Protein AF-A0A8X7UAS8-F1 (afdb_monomer_lite)

Foldseek 3Di:
DDDPDDDDDDDDDDDDDPDDLVVVVVCCVVPPCVVVDDSVNDDDDDPLQVVCVVVVHDPPPDSCVVVDDCVVCPVPVVVVVPPDPFDFDWDKAAADDVQQVDDLPPDPNRPGNPNGIDIDTGGDDDDPVVVVVVVD

Secondary structure (DSSP, 8-state):
---PPP-PPP-------SS-HHHHHHHHHHH-GGG---GGG-----HHHHHHHHTTPPTT--GGGGGS-GGG-HHHHHHHTTS--S---EEEEE--GGGGTS-TTSSS----TT--EEEEE------GGGTGGG--

Radius of gyration: 20.03 Å; chains: 1; bounding box: 57×44×44 Å

Organism: Brassica carinata (NCBI:txid52824)

pLDDT: mean 81.0, std 20.6, range [33.28, 98.31]

Sequence (136 aa):
MERGAGKTIAVVFYAQFMGRADELMAIMNQSLPELGLKREDCQEMSWLNTTLFWADYPAGTPTSILLIDRRALEISSRASQTTSRNQSPKKWNPYGGVMDRIPATATAFPHRKGNLFKIQYFTTWLDANTTEASLK

Structure (mmCIF, N/CA/C/O backbone):
data_AF-A0A8X7UAS8-F1
#
_entry.id   AF-A0A8X7UAS8-F1
#
loop_
_atom_site.group_PDB
_atom_site.id
_atom_site.type_symbol
_atom_site.label_atom_id
_atom_site.label_alt_id
_atom_site.label_comp_id
_atom_site.label_asym_id
_atom_site.label_entity_id
_atom_site.label_seq_id
_atom_site.pdbx_PDB_ins_code
_atom_site.Cartn_x
_atom_site.Cartn_y
_atom_site.Cartn_z
_atom_site.occupancy
_atom_site.B_iso_or_equiv
_atom_site.auth_seq_id
_atom_site.auth_comp_id
_atom_site.auth_asym_id
_atom_site.auth_atom_id
_atom_site.pdbx_PDB_model_num
ATOM 1 N N . MET A 1 1 ? 27.440 24.483 25.894 1.00 33.28 1 MET A N 1
ATOM 2 C CA . MET A 1 1 ? 26.261 23.638 25.602 1.00 33.28 1 MET A CA 1
ATOM 3 C C . MET A 1 1 ? 26.200 23.431 24.099 1.00 33.28 1 MET A C 1
ATOM 5 O O . MET A 1 1 ? 25.784 24.335 23.386 1.00 33.28 1 MET A O 1
ATOM 9 N N . GLU A 1 2 ? 26.691 22.294 23.611 1.00 35.84 2 GLU A N 1
ATOM 10 C CA . GLU A 1 2 ? 26.583 21.927 22.195 1.00 35.84 2 GLU A CA 1
ATOM 11 C C . GLU A 1 2 ? 25.172 21.402 21.908 1.00 35.84 2 GLU A C 1
ATOM 13 O O . GLU A 1 2 ? 24.657 20.543 22.624 1.00 35.84 2 GLU A O 1
ATOM 18 N N . ARG A 1 3 ? 24.515 21.951 20.880 1.00 41.12 3 ARG A N 1
ATOM 19 C CA . ARG A 1 3 ? 23.235 21.437 20.382 1.00 41.12 3 ARG A CA 1
ATOM 20 C C . ARG A 1 3 ? 23.529 20.164 19.595 1.00 41.12 3 ARG A C 1
ATOM 22 O O . ARG A 1 3 ? 24.197 20.231 18.568 1.00 41.12 3 ARG A O 1
ATOM 29 N N . GLY A 1 4 ? 23.034 19.022 20.068 1.00 45.59 4 GLY A N 1
ATOM 30 C CA . GLY A 1 4 ? 23.094 17.773 19.314 1.00 45.59 4 GLY A CA 1
ATOM 31 C C . GLY A 1 4 ? 22.436 17.947 17.945 1.00 45.59 4 GLY A C 1
ATOM 32 O O . GLY A 1 4 ? 21.322 18.466 17.855 1.00 45.59 4 GLY A O 1
ATOM 33 N N . ALA A 1 5 ? 23.133 17.541 16.884 1.00 56.00 5 ALA A N 1
ATOM 34 C CA . ALA A 1 5 ? 22.595 17.508 15.530 1.00 56.00 5 ALA A CA 1
ATOM 35 C C . ALA A 1 5 ? 21.249 16.757 15.525 1.00 56.00 5 ALA A C 1
ATOM 37 O O . ALA A 1 5 ? 21.175 15.591 15.922 1.00 56.00 5 ALA A O 1
ATOM 38 N N . GLY A 1 6 ? 20.169 17.440 15.137 1.00 55.81 6 GLY A N 1
ATOM 39 C CA . GLY A 1 6 ? 18.823 16.872 15.134 1.00 55.81 6 GLY A CA 1
ATOM 40 C C . GLY A 1 6 ? 18.736 15.682 14.179 1.00 55.81 6 GLY A C 1
ATOM 41 O O . GLY A 1 6 ? 19.063 15.800 13.001 1.00 55.81 6 GLY A O 1
ATOM 42 N N . LYS A 1 7 ? 18.302 14.523 14.679 1.00 71.62 7 LYS A N 1
ATOM 43 C CA . LYS A 1 7 ? 18.012 13.358 13.835 1.00 71.62 7 LYS A CA 1
ATOM 44 C C . LYS A 1 7 ? 16.666 13.581 13.140 1.00 71.62 7 LYS A C 1
ATOM 46 O O . LYS A 1 7 ? 15.639 13.632 13.812 1.00 71.62 7 LYS A O 1
ATOM 51 N N . THR A 1 8 ? 16.665 13.695 11.815 1.00 82.56 8 THR A N 1
ATOM 52 C CA . THR A 1 8 ? 15.440 13.810 11.007 1.00 82.56 8 THR A CA 1
ATOM 53 C C . THR A 1 8 ? 14.854 12.426 10.741 1.00 82.56 8 THR A C 1
ATOM 55 O O . THR A 1 8 ? 15.554 11.537 10.259 1.00 82.56 8 THR A O 1
ATOM 58 N N . ILE A 1 9 ? 13.569 12.236 11.043 1.00 82.19 9 ILE A N 1
ATOM 59 C CA . ILE A 1 9 ? 12.821 11.029 10.671 1.00 82.19 9 ILE A CA 1
ATOM 60 C C . ILE A 1 9 ? 12.130 11.308 9.338 1.00 82.19 9 ILE A C 1
ATOM 62 O O . ILE A 1 9 ? 11.356 12.256 9.236 1.00 82.19 9 ILE A O 1
ATOM 66 N N . ALA A 1 10 ? 12.394 10.474 8.333 1.00 86.62 10 ALA A N 1
ATOM 67 C CA . ALA A 1 10 ? 11.630 10.466 7.093 1.00 86.62 10 ALA A CA 1
ATOM 68 C C . ALA A 1 10 ? 10.473 9.465 7.205 1.00 86.62 10 ALA A C 1
ATOM 70 O O . ALA A 1 10 ? 10.651 8.351 7.704 1.00 86.62 10 ALA A O 1
ATOM 71 N N . VAL A 1 11 ? 9.294 9.861 6.733 1.00 89.44 11 VAL A N 1
ATOM 72 C CA . VAL A 1 11 ? 8.114 8.996 6.629 1.00 89.44 11 VAL A CA 1
ATOM 73 C C . VAL A 1 11 ? 7.715 8.942 5.163 1.00 89.44 11 VAL A C 1
ATOM 75 O O . VAL A 1 11 ? 7.609 9.981 4.519 1.00 89.44 11 VAL A O 1
ATOM 78 N N . VAL A 1 12 ? 7.518 7.733 4.640 1.00 90.69 12 VAL A N 1
ATOM 79 C CA . VAL A 1 12 ? 7.126 7.500 3.246 1.00 90.69 12 VAL A CA 1
ATOM 80 C C . VAL A 1 12 ? 5.804 6.744 3.234 1.00 90.69 12 VAL A C 1
ATOM 82 O O . VAL A 1 12 ? 5.674 5.714 3.898 1.00 90.69 12 VAL A O 1
ATOM 85 N N . PHE A 1 13 ? 4.835 7.256 2.478 1.00 93.56 13 PHE A N 1
ATOM 86 C CA . PHE A 1 13 ? 3.520 6.648 2.306 1.00 93.56 13 PHE A CA 1
ATOM 87 C C . PHE A 1 13 ? 3.467 5.941 0.954 1.00 93.56 13 PHE A C 1
ATOM 89 O O . PHE A 1 13 ? 3.411 6.585 -0.088 1.00 93.56 13 PHE A O 1
ATOM 96 N N . TYR A 1 14 ? 3.481 4.611 0.980 1.00 92.75 14 TYR A N 1
ATOM 97 C CA . TYR A 1 14 ? 3.205 3.796 -0.200 1.00 92.75 14 TYR A CA 1
ATOM 98 C C . TYR A 1 14 ? 1.731 3.400 -0.206 1.00 92.75 14 TYR A C 1
ATOM 100 O O . TYR A 1 14 ? 1.198 2.986 0.826 1.00 92.75 14 TYR A O 1
ATOM 108 N N . ALA A 1 15 ? 1.083 3.492 -1.364 1.00 94.38 15 ALA A N 1
ATOM 109 C CA . ALA A 1 15 ? -0.321 3.145 -1.527 1.00 94.38 15 ALA A CA 1
ATOM 110 C C . ALA A 1 15 ? -0.552 2.368 -2.828 1.00 94.38 15 ALA A C 1
ATOM 112 O O . ALA A 1 15 ? 0.124 2.584 -3.830 1.00 94.38 15 ALA A O 1
ATOM 113 N N . GLN A 1 16 ? -1.540 1.475 -2.803 1.00 95.94 16 GLN A N 1
ATOM 114 C CA . GLN A 1 16 ? -2.091 0.826 -3.987 1.00 95.94 16 GLN A CA 1
ATOM 115 C C . GLN A 1 16 ? -3.594 1.079 -3.999 1.00 95.94 16 GLN A C 1
ATOM 117 O O . GLN A 1 16 ? -4.288 0.757 -3.035 1.00 95.94 16 GLN A O 1
ATOM 122 N N . PHE A 1 17 ? -4.087 1.635 -5.099 1.00 97.12 17 PHE A N 1
ATOM 123 C CA . PHE A 1 17 ? -5.505 1.870 -5.316 1.00 97.12 17 PHE A CA 1
ATOM 124 C C . PHE A 1 17 ? -5.961 1.101 -6.553 1.00 97.12 17 PHE A C 1
ATOM 126 O O . PHE A 1 17 ? -5.362 1.215 -7.621 1.00 97.12 17 PHE A O 1
ATOM 133 N N . MET A 1 18 ? -7.006 0.290 -6.407 1.00 96.75 18 MET A N 1
ATOM 134 C CA . MET A 1 18 ? -7.565 -0.514 -7.494 1.00 96.75 18 MET A CA 1
ATOM 135 C C . MET A 1 18 ? -8.593 0.306 -8.281 1.00 96.75 18 MET A C 1
ATOM 137 O O . MET A 1 18 ? -9.782 0.008 -8.254 1.00 96.75 18 MET A O 1
ATOM 141 N N . GLY A 1 19 ? -8.125 1.354 -8.955 1.00 96.75 19 GLY A N 1
ATOM 142 C CA . GLY A 1 19 ? -8.960 2.274 -9.722 1.00 96.75 19 GLY A CA 1
ATOM 143 C C . GLY A 1 19 ? -8.125 3.315 -10.463 1.00 96.75 19 GLY A C 1
ATOM 144 O O . GLY A 1 19 ? -6.904 3.184 -10.574 1.00 96.75 19 GLY A O 1
ATOM 145 N N . ARG A 1 20 ? -8.786 4.346 -10.993 1.00 97.44 20 ARG A N 1
ATOM 146 C CA . ARG A 1 20 ? -8.123 5.461 -11.686 1.00 97.44 20 ARG A CA 1
ATOM 147 C C . ARG A 1 20 ? -7.552 6.455 -10.674 1.00 97.44 20 ARG A C 1
ATOM 149 O O . ARG A 1 20 ? -8.089 6.625 -9.581 1.00 97.44 20 ARG A O 1
ATOM 156 N N . ALA A 1 21 ? -6.482 7.148 -11.041 1.00 97.56 21 ALA A N 1
ATOM 157 C CA . ALA A 1 21 ? -5.848 8.128 -10.166 1.00 97.56 21 ALA A CA 1
ATOM 158 C C . ALA A 1 21 ? -6.770 9.314 -9.839 1.00 97.56 21 ALA A C 1
ATOM 160 O O . ALA A 1 21 ? -6.698 9.842 -8.737 1.00 97.56 21 ALA A O 1
ATOM 161 N N . ASP A 1 22 ? -7.670 9.706 -10.741 1.00 97.50 22 ASP A N 1
ATOM 162 C CA . ASP A 1 22 ? -8.586 10.828 -10.489 1.00 97.50 22 ASP A CA 1
ATOM 163 C C . ASP A 1 22 ? -9.618 10.480 -9.397 1.00 97.50 22 ASP A C 1
ATOM 165 O O . ASP A 1 22 ? -9.940 11.311 -8.547 1.00 97.50 22 ASP A O 1
ATOM 169 N N . GLU A 1 23 ? -10.067 9.220 -9.352 1.00 98.06 23 GLU A N 1
ATOM 170 C CA . GLU A 1 23 ? -10.922 8.695 -8.278 1.00 98.06 23 GLU A CA 1
ATOM 171 C C . GLU A 1 23 ? -10.166 8.638 -6.945 1.00 98.06 23 GLU A C 1
ATOM 173 O O . GLU A 1 23 ? -10.696 9.056 -5.914 1.00 98.06 23 GLU A O 1
ATOM 178 N N . LEU A 1 24 ? -8.908 8.176 -6.965 1.00 97.94 24 LEU A N 1
ATOM 179 C CA . LEU A 1 24 ? -8.039 8.195 -5.787 1.00 97.94 24 LEU A CA 1
ATOM 180 C C . LEU A 1 24 ? -7.887 9.618 -5.245 1.00 97.94 24 LEU A C 1
ATOM 182 O O . LEU A 1 24 ? -8.068 9.844 -4.053 1.00 97.94 24 LEU A O 1
ATOM 186 N N . MET A 1 25 ? -7.582 10.578 -6.117 1.00 97.31 25 MET A N 1
ATOM 187 C CA . MET A 1 25 ? -7.409 11.981 -5.747 1.00 97.31 25 MET A CA 1
ATOM 188 C C . MET A 1 25 ? -8.674 12.550 -5.099 1.00 97.31 25 MET A C 1
ATOM 190 O O . MET A 1 25 ? -8.583 13.224 -4.075 1.00 97.31 25 MET A O 1
ATOM 194 N N . ALA A 1 26 ? -9.857 12.238 -5.638 1.00 97.81 26 ALA A N 1
ATOM 195 C CA . ALA A 1 26 ? -11.126 12.650 -5.042 1.00 97.81 26 ALA A CA 1
ATOM 196 C C . ALA A 1 26 ? -11.312 12.083 -3.622 1.00 97.81 26 ALA A C 1
ATOM 198 O O . ALA A 1 26 ? -11.650 12.828 -2.700 1.00 97.81 26 ALA A O 1
ATOM 199 N N . ILE A 1 27 ? -11.030 10.791 -3.421 1.00 98.00 27 ILE A N 1
ATOM 200 C CA . ILE A 1 27 ? -11.126 10.135 -2.107 1.00 98.00 27 ILE A CA 1
ATOM 201 C C . ILE A 1 27 ? -10.125 10.736 -1.115 1.00 98.00 27 ILE A C 1
ATOM 203 O O . ILE A 1 27 ? -10.484 11.014 0.032 1.00 98.00 27 ILE A O 1
ATOM 207 N N . MET A 1 28 ? -8.879 10.950 -1.543 1.00 97.44 28 MET A N 1
ATOM 208 C CA . MET A 1 28 ? -7.806 11.459 -0.687 1.00 97.44 28 MET A CA 1
ATOM 209 C C . MET A 1 28 ? -8.048 12.908 -0.278 1.00 97.44 28 MET A C 1
ATOM 211 O O . MET A 1 28 ? -7.902 13.227 0.896 1.00 97.44 28 MET A O 1
ATOM 215 N N . ASN A 1 29 ? -8.527 13.754 -1.191 1.00 97.25 29 ASN A N 1
ATOM 216 C CA . ASN A 1 29 ? -8.911 15.129 -0.864 1.00 97.25 29 ASN A CA 1
ATOM 217 C C . ASN A 1 29 ? -10.063 15.200 0.147 1.00 97.25 29 ASN A C 1
ATOM 219 O O . ASN A 1 29 ? -10.148 16.160 0.908 1.00 97.25 29 ASN A O 1
ATOM 223 N N . GLN A 1 30 ? -10.944 14.197 0.169 1.00 98.19 30 GLN A N 1
ATOM 224 C CA . GLN A 1 30 ? -12.043 14.135 1.129 1.00 98.19 30 GLN A CA 1
ATOM 225 C C . GLN A 1 30 ? -11.625 13.535 2.479 1.00 98.19 30 GLN A C 1
ATOM 227 O O . GLN A 1 30 ? -12.082 13.999 3.520 1.00 98.19 30 GLN A O 1
ATOM 232 N N . SER A 1 31 ? -10.813 12.475 2.464 1.00 97.12 31 SER A N 1
ATOM 233 C CA . SER A 1 31 ? -10.601 11.612 3.638 1.00 97.12 31 SER A CA 1
ATOM 234 C C . SER A 1 31 ? -9.262 11.827 4.334 1.00 97.12 31 SER A C 1
ATOM 236 O O . SER A 1 31 ? -9.143 11.511 5.515 1.00 97.12 31 SER A O 1
ATOM 238 N N . LEU A 1 32 ? -8.248 12.300 3.604 1.00 97.06 32 LEU A N 1
ATOM 239 C CA . LEU A 1 32 ? -6.904 12.548 4.127 1.00 97.06 32 LEU A CA 1
ATOM 240 C C . LEU A 1 32 ? -6.193 13.673 3.341 1.00 97.06 32 LEU A C 1
ATOM 242 O O . LEU A 1 32 ? -5.148 13.434 2.720 1.00 97.06 32 LEU A O 1
ATOM 246 N N . PRO A 1 33 ? -6.753 14.897 3.321 1.00 97.19 33 PRO A N 1
ATOM 247 C CA . PRO A 1 33 ? -6.173 16.022 2.588 1.00 97.19 33 PRO A CA 1
ATOM 248 C C . PRO A 1 33 ? -4.797 16.444 3.123 1.00 97.19 33 PRO A C 1
ATOM 250 O O . PRO A 1 33 ? -3.988 16.993 2.377 1.00 97.19 33 PRO A O 1
ATOM 253 N N . GLU A 1 34 ? -4.489 16.160 4.391 1.00 97.31 34 GLU A N 1
ATOM 254 C CA . GLU A 1 34 ? -3.226 16.517 5.046 1.00 97.31 34 GLU A CA 1
ATOM 255 C C . GLU A 1 34 ? -2.021 15.798 4.439 1.00 97.31 34 GLU A C 1
ATOM 257 O O . GLU A 1 34 ? -0.893 16.275 4.574 1.00 97.31 34 GLU A O 1
ATOM 262 N N . LEU A 1 35 ? -2.243 14.668 3.754 1.00 96.19 35 LEU A N 1
ATOM 263 C CA . LEU A 1 35 ? -1.176 13.988 3.025 1.00 96.19 35 LEU A CA 1
ATOM 264 C C . LEU A 1 35 ? -0.667 14.839 1.851 1.00 96.19 35 LEU A C 1
ATOM 266 O O . LEU A 1 35 ? 0.482 14.685 1.447 1.00 96.19 35 LEU A O 1
ATOM 270 N N . GLY A 1 36 ? -1.504 15.731 1.309 1.00 96.56 36 GLY A N 1
ATOM 271 C CA . GLY A 1 36 ? -1.130 16.618 0.209 1.00 96.56 36 GLY A CA 1
ATOM 272 C C . GLY A 1 36 ? -0.774 15.879 -1.082 1.00 96.56 36 GLY A C 1
ATOM 273 O O . GLY A 1 36 ? 0.067 16.369 -1.835 1.00 96.56 36 GLY A O 1
ATOM 274 N N . LEU A 1 37 ? -1.381 14.706 -1.314 1.00 96.81 37 LEU A N 1
ATOM 275 C CA . LEU A 1 37 ? -1.161 13.888 -2.508 1.00 96.81 37 LEU A CA 1
ATOM 276 C C . LEU A 1 37 ? -1.453 14.703 -3.768 1.00 96.81 37 LEU A C 1
ATOM 278 O O . LEU A 1 37 ? -2.502 15.342 -3.862 1.00 96.81 37 LEU A O 1
ATOM 282 N N . LYS A 1 38 ? -0.551 14.644 -4.748 1.00 96.75 38 LYS A N 1
ATOM 283 C CA .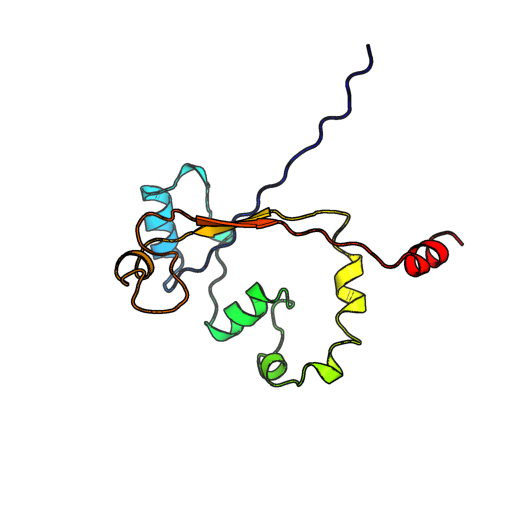 LYS A 1 38 ? -0.744 15.287 -6.045 1.00 96.75 38 LYS A CA 1
ATOM 284 C C . LYS A 1 38 ? -0.876 14.260 -7.159 1.00 96.75 38 LYS A C 1
ATOM 286 O O . LYS A 1 38 ? -0.514 13.089 -7.023 1.00 96.75 38 LYS A O 1
ATOM 291 N N . ARG A 1 39 ? -1.394 14.703 -8.306 1.00 96.56 39 ARG A N 1
ATOM 292 C CA . ARG A 1 39 ? -1.619 13.815 -9.452 1.00 96.56 39 ARG A CA 1
ATOM 293 C C . ARG A 1 39 ? -0.307 13.281 -10.023 1.00 96.56 39 ARG A C 1
ATOM 295 O O . ARG A 1 39 ? -0.290 12.156 -10.522 1.00 96.56 39 ARG A O 1
ATOM 302 N N . GLU A 1 40 ? 0.759 14.071 -9.930 1.00 96.62 40 GLU A N 1
ATOM 303 C CA . GLU A 1 40 ? 2.104 13.737 -10.403 1.00 96.62 40 GLU A CA 1
ATOM 304 C C . GLU A 1 40 ? 2.751 12.626 -9.563 1.00 96.62 40 GLU A C 1
ATOM 306 O O . GLU A 1 40 ? 3.594 11.889 -10.071 1.00 96.62 40 GLU A O 1
ATOM 311 N N . ASP A 1 41 ? 2.307 12.455 -8.314 1.00 95.69 41 ASP A N 1
ATOM 312 C CA . ASP A 1 41 ? 2.754 11.375 -7.428 1.00 9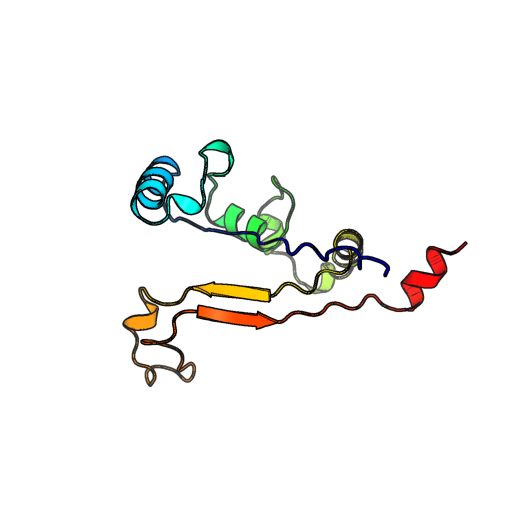5.69 41 ASP A CA 1
ATOM 313 C C . ASP A 1 41 ? 2.077 10.031 -7.770 1.00 95.69 41 ASP A C 1
ATOM 315 O O . ASP A 1 41 ? 2.510 8.967 -7.323 1.00 95.69 41 ASP A O 1
ATOM 319 N N . CYS A 1 42 ? 1.003 10.056 -8.568 1.00 95.81 42 CYS A N 1
ATOM 320 C CA . CYS A 1 42 ? 0.209 8.878 -8.906 1.00 95.81 42 CYS A CA 1
ATOM 321 C C . CYS A 1 42 ? 0.693 8.216 -10.202 1.00 95.81 42 CYS A C 1
ATOM 323 O O . CYS A 1 42 ? 0.484 8.732 -11.305 1.00 95.81 42 CYS A O 1
ATOM 325 N N . GLN A 1 43 ? 1.243 7.008 -10.080 1.00 94.62 43 GLN A N 1
ATOM 326 C CA . GLN A 1 43 ? 1.640 6.180 -11.218 1.00 94.62 43 GLN A CA 1
ATOM 327 C C . GLN A 1 43 ? 0.575 5.123 -11.526 1.00 94.62 43 GLN A C 1
ATOM 329 O O . GLN A 1 43 ? 0.419 4.143 -10.798 1.00 94.62 43 GLN A O 1
ATOM 334 N N . GLU A 1 44 ? -0.154 5.304 -12.627 1.00 96.06 44 GLU A N 1
ATOM 335 C CA . GLU A 1 44 ? -1.098 4.295 -13.109 1.00 96.06 44 GLU A CA 1
ATOM 336 C C . GLU A 1 44 ? -0.367 3.203 -13.892 1.00 96.06 44 GLU A C 1
ATOM 338 O O . GLU A 1 44 ? 0.399 3.482 -14.814 1.00 96.06 44 GLU A O 1
ATOM 343 N N . MET A 1 45 ? -0.623 1.945 -13.546 1.00 94.75 45 MET A N 1
ATOM 344 C CA . MET A 1 45 ? 0.005 0.795 -14.192 1.00 94.75 45 MET A CA 1
ATOM 345 C C . MET A 1 45 ? -0.891 -0.443 -14.108 1.00 94.75 45 MET A C 1
ATOM 347 O O . MET A 1 45 ? -1.876 -0.469 -13.371 1.00 94.75 45 MET A O 1
ATOM 351 N N . SER A 1 46 ? -0.550 -1.486 -14.869 1.00 94.19 46 SER A N 1
ATOM 352 C CA . SER A 1 46 ? -1.202 -2.790 -14.729 1.00 94.19 46 SER A CA 1
ATOM 353 C C . SER A 1 46 ? -0.875 -3.417 -13.369 1.00 94.19 46 SER A C 1
ATOM 355 O O . SER A 1 46 ? 0.188 -3.171 -12.798 1.00 94.19 46 SER A O 1
ATOM 357 N N . TRP A 1 47 ? -1.755 -4.289 -12.875 1.00 93.75 47 TRP A N 1
ATOM 358 C CA . TRP A 1 47 ? -1.561 -4.956 -11.582 1.00 93.75 47 TRP A CA 1
ATOM 359 C C . TRP A 1 47 ? -0.244 -5.752 -11.500 1.00 93.75 47 TRP A C 1
ATOM 361 O O . TRP A 1 47 ? 0.427 -5.728 -10.470 1.00 93.75 47 TRP A O 1
ATOM 371 N N . LEU A 1 48 ? 0.174 -6.391 -12.602 1.00 92.00 48 LEU A N 1
ATOM 372 C CA . LEU A 1 48 ? 1.455 -7.108 -12.675 1.00 92.00 48 LEU A CA 1
ATOM 373 C C . LEU A 1 48 ? 2.656 -6.168 -12.514 1.00 92.00 48 LEU A C 1
ATOM 375 O O . LEU A 1 48 ? 3.599 -6.493 -11.797 1.00 92.00 48 LEU A O 1
ATOM 379 N N . ASN A 1 49 ? 2.613 -4.985 -13.132 1.00 92.38 49 ASN A N 1
ATOM 380 C CA . ASN A 1 49 ? 3.671 -3.990 -12.962 1.00 92.38 49 ASN A CA 1
ATOM 381 C C . ASN A 1 49 ? 3.699 -3.448 -11.526 1.00 92.38 49 ASN A C 1
ATOM 383 O O . ASN A 1 49 ? 4.777 -3.186 -10.997 1.00 92.38 49 ASN A O 1
ATOM 387 N N . THR A 1 50 ? 2.548 -3.371 -10.846 1.00 91.69 50 THR A N 1
ATOM 388 C CA . THR A 1 50 ? 2.506 -3.017 -9.420 1.00 91.69 50 THR A CA 1
ATOM 389 C C . THR A 1 50 ? 3.233 -4.047 -8.552 1.00 91.69 50 THR A C 1
ATOM 391 O O . THR A 1 50 ? 3.882 -3.667 -7.582 1.00 91.69 50 THR A O 1
ATOM 394 N N . THR A 1 51 ? 3.194 -5.341 -8.895 1.00 90.50 51 THR A N 1
ATOM 395 C CA . THR A 1 51 ? 3.984 -6.365 -8.184 1.00 90.50 51 THR A CA 1
ATOM 396 C C . THR A 1 51 ? 5.486 -6.090 -8.276 1.00 90.50 51 THR A C 1
ATOM 398 O O . THR A 1 51 ? 6.191 -6.239 -7.282 1.00 90.50 51 THR A O 1
ATOM 401 N N . LEU A 1 52 ? 5.972 -5.649 -9.441 1.00 90.50 52 LEU A N 1
ATOM 402 C CA . LEU A 1 52 ? 7.377 -5.281 -9.632 1.00 90.50 52 LEU A CA 1
ATOM 403 C C . LEU A 1 52 ? 7.759 -4.040 -8.819 1.00 90.50 52 LEU A C 1
ATOM 405 O O . LEU A 1 52 ? 8.807 -4.039 -8.179 1.00 90.50 52 LEU A O 1
ATOM 409 N N . PHE A 1 53 ? 6.884 -3.030 -8.789 1.00 89.81 53 PHE A N 1
ATOM 410 C CA . PHE A 1 53 ? 7.064 -1.824 -7.978 1.00 89.81 53 PHE A CA 1
ATOM 411 C C . PHE A 1 53 ? 7.233 -2.151 -6.485 1.00 89.81 53 PHE A C 1
ATOM 413 O O . PHE A 1 53 ? 8.195 -1.711 -5.866 1.00 89.81 53 PHE A O 1
ATOM 420 N N . TRP A 1 54 ? 6.355 -2.983 -5.909 1.00 87.75 54 TRP A N 1
ATOM 421 C CA . TRP A 1 54 ? 6.446 -3.380 -4.492 1.00 87.75 54 TRP A CA 1
ATOM 422 C C . TRP A 1 54 ? 7.641 -4.283 -4.165 1.00 87.75 54 TRP A C 1
ATOM 424 O O . TRP A 1 54 ? 7.976 -4.448 -2.991 1.00 87.75 54 TRP A O 1
ATOM 434 N N . ALA A 1 55 ? 8.253 -4.889 -5.182 1.00 85.19 55 ALA A N 1
ATOM 435 C CA . ALA A 1 55 ? 9.471 -5.681 -5.066 1.00 85.19 55 ALA A CA 1
ATOM 436 C C . ALA A 1 55 ? 10.747 -4.857 -5.339 1.00 85.19 55 ALA A C 1
ATOM 438 O O . ALA A 1 55 ? 11.820 -5.442 -5.471 1.00 85.19 55 ALA A O 1
ATOM 439 N N . ASP A 1 56 ? 10.630 -3.525 -5.414 1.00 83.44 56 ASP A N 1
ATOM 440 C CA . ASP A 1 56 ? 11.728 -2.580 -5.645 1.00 83.44 56 ASP A CA 1
ATOM 441 C C . ASP A 1 56 ? 12.472 -2.796 -6.986 1.00 83.44 56 ASP A C 1
ATOM 443 O O . ASP A 1 56 ? 13.647 -2.445 -7.127 1.00 83.44 56 ASP A O 1
ATOM 447 N N . TYR A 1 57 ? 11.803 -3.354 -8.007 1.00 85.38 57 TYR A N 1
ATOM 448 C CA . TYR A 1 57 ? 12.369 -3.439 -9.358 1.00 85.38 57 TYR A CA 1
ATOM 449 C C . TYR A 1 57 ? 12.291 -2.090 -10.095 1.00 85.38 57 TYR A C 1
ATOM 451 O O . TYR A 1 57 ? 11.290 -1.378 -9.971 1.00 85.38 57 TYR A O 1
ATOM 459 N N . PRO A 1 58 ? 13.287 -1.749 -10.938 1.00 87.06 58 PRO A N 1
ATOM 460 C CA . PRO A 1 58 ? 13.236 -0.549 -11.766 1.00 87.06 58 PRO A CA 1
ATOM 461 C C . PRO A 1 58 ? 12.016 -0.521 -12.692 1.00 87.06 58 PRO A C 1
ATOM 463 O O . PRO A 1 58 ? 11.630 -1.544 -13.272 1.00 87.06 58 PRO A O 1
ATOM 466 N N . ALA A 1 59 ? 11.451 0.672 -12.888 1.00 86.00 59 ALA A N 1
ATOM 467 C CA . ALA A 1 59 ? 10.366 0.897 -13.837 1.00 86.00 59 ALA A CA 1
ATOM 468 C C . ALA A 1 59 ? 10.756 0.421 -15.250 1.00 86.00 59 ALA A C 1
ATOM 470 O O . ALA A 1 59 ? 11.854 0.693 -15.729 1.00 86.00 59 ALA A O 1
ATOM 471 N N . GLY A 1 60 ? 9.845 -0.295 -15.914 1.00 87.38 60 GLY A N 1
ATOM 472 C CA . GLY A 1 60 ? 10.081 -0.881 -17.239 1.00 87.38 60 GLY A CA 1
ATOM 473 C C . GLY A 1 60 ? 10.703 -2.283 -17.225 1.00 87.38 60 GLY A C 1
ATOM 474 O O . GLY A 1 60 ? 10.869 -2.874 -18.290 1.00 87.38 60 GLY A O 1
ATOM 475 N N . THR A 1 61 ? 11.001 -2.848 -16.049 1.00 89.62 61 THR A N 1
ATOM 476 C CA . THR A 1 61 ? 11.440 -4.248 -15.930 1.00 89.62 61 THR A CA 1
ATOM 477 C C . THR A 1 61 ? 10.372 -5.193 -16.515 1.00 89.62 61 THR A C 1
ATOM 479 O O . THR A 1 61 ? 9.199 -5.069 -16.154 1.00 89.62 61 THR A O 1
ATOM 482 N N . PRO A 1 62 ? 10.730 -6.153 -17.393 1.00 92.00 62 PRO A N 1
ATOM 483 C CA . PRO A 1 62 ? 9.772 -7.118 -17.927 1.00 92.00 62 PRO A CA 1
ATOM 484 C C . PRO A 1 62 ? 9.179 -8.011 -16.831 1.00 92.00 62 PRO A C 1
ATOM 486 O O . PRO A 1 62 ? 9.902 -8.558 -15.999 1.00 92.00 62 PRO A O 1
ATOM 489 N N . THR A 1 63 ? 7.866 -8.246 -16.875 1.00 91.50 63 THR A N 1
ATOM 490 C CA . THR A 1 63 ? 7.152 -9.095 -15.899 1.00 91.50 63 THR A CA 1
ATOM 491 C C . THR A 1 63 ? 7.613 -10.552 -15.897 1.00 91.50 63 THR A C 1
ATOM 493 O O . THR A 1 63 ? 7.408 -11.251 -14.907 1.00 91.50 63 THR A O 1
ATOM 496 N N . SER A 1 64 ? 8.301 -11.007 -16.949 1.00 90.50 64 SER A N 1
ATOM 497 C CA . SER A 1 64 ? 8.920 -12.334 -17.015 1.00 90.50 64 SER A CA 1
ATOM 498 C C . SER A 1 64 ? 9.957 -12.581 -15.916 1.00 90.50 64 SER A C 1
ATOM 500 O O . SER A 1 64 ? 10.228 -13.739 -15.611 1.00 90.50 64 SER A O 1
ATOM 502 N N . ILE A 1 65 ? 10.500 -11.534 -15.275 1.00 88.50 65 ILE A N 1
ATOM 503 C CA . ILE A 1 65 ? 11.377 -11.681 -14.101 1.00 88.50 65 ILE A CA 1
ATOM 504 C C . ILE A 1 65 ? 10.689 -12.453 -12.962 1.00 88.50 65 ILE A C 1
ATOM 506 O O . ILE A 1 65 ? 11.347 -13.181 -12.224 1.00 88.50 65 ILE A O 1
ATOM 510 N N . LEU A 1 66 ? 9.356 -12.366 -12.862 1.00 86.69 66 LEU A N 1
ATOM 511 C CA . LEU A 1 66 ? 8.563 -13.070 -11.850 1.00 86.69 66 LEU A CA 1
ATOM 512 C C . LEU A 1 66 ? 8.535 -14.593 -12.055 1.00 86.69 66 LEU A C 1
ATOM 514 O O . LEU A 1 66 ? 8.100 -15.314 -11.162 1.00 86.69 66 LEU A O 1
ATOM 518 N N . LEU A 1 67 ? 8.986 -15.084 -13.214 1.00 89.06 67 LEU A N 1
ATOM 519 C CA . LEU A 1 67 ? 9.067 -16.512 -13.530 1.00 89.06 67 LEU A CA 1
ATOM 520 C C . LEU A 1 67 ? 10.420 -17.136 -13.144 1.00 89.06 67 LEU A C 1
ATOM 522 O O . LEU A 1 67 ? 10.573 -18.351 -13.244 1.00 89.06 67 LEU A O 1
ATOM 526 N N . ILE A 1 68 ? 11.411 -16.335 -12.734 1.00 80.25 68 ILE A N 1
ATOM 527 C CA . ILE A 1 68 ? 12.768 -16.816 -12.443 1.00 80.25 68 ILE A CA 1
ATOM 528 C C . ILE A 1 68 ? 12.829 -17.483 -11.059 1.00 80.25 68 ILE A C 1
ATOM 530 O O . ILE A 1 68 ? 12.372 -16.925 -10.062 1.00 80.25 68 ILE A O 1
ATOM 534 N N . ASP A 1 69 ? 13.457 -18.662 -10.984 1.00 67.88 69 ASP A N 1
ATOM 535 C CA . ASP A 1 69 ? 13.749 -19.351 -9.721 1.00 67.88 69 ASP A CA 1
ATOM 536 C C . ASP A 1 69 ? 14.817 -18.594 -8.906 1.00 67.88 69 ASP A C 1
ATOM 538 O O . ASP A 1 69 ? 15.873 -18.204 -9.414 1.00 67.88 69 ASP A O 1
ATOM 542 N N . ARG A 1 70 ? 14.559 -18.419 -7.603 1.00 59.16 70 ARG A N 1
ATOM 543 C CA . ARG A 1 70 ? 15.371 -17.629 -6.663 1.00 59.16 70 ARG A CA 1
ATOM 544 C C . ARG A 1 70 ? 16.828 -18.072 -6.559 1.00 59.16 70 ARG A C 1
ATOM 546 O O . ARG A 1 70 ? 17.652 -17.256 -6.159 1.00 59.16 70 ARG A O 1
ATOM 553 N N . ARG A 1 71 ? 17.173 -19.305 -6.946 1.00 57.72 71 ARG A N 1
ATOM 554 C CA . ARG A 1 71 ? 18.576 -19.761 -6.990 1.00 57.72 71 ARG A CA 1
ATOM 555 C C . ARG A 1 71 ? 19.444 -18.943 -7.955 1.00 57.72 71 ARG A C 1
ATOM 557 O O . ARG A 1 71 ? 20.645 -18.849 -7.744 1.00 57.72 71 ARG A O 1
ATOM 564 N N . ALA A 1 72 ? 18.854 -18.314 -8.973 1.00 49.50 72 ALA A N 1
ATOM 565 C CA . ALA A 1 72 ? 19.577 -17.474 -9.929 1.00 49.50 72 ALA A CA 1
ATOM 566 C C . ALA A 1 72 ? 19.712 -15.995 -9.494 1.00 49.50 72 ALA A C 1
ATOM 568 O O . ALA A 1 72 ? 20.437 -15.235 -10.133 1.00 49.50 72 ALA A O 1
ATOM 569 N N . LEU A 1 73 ? 19.027 -15.567 -8.423 1.00 51.03 73 LEU A N 1
ATOM 570 C CA . LEU A 1 73 ? 18.902 -14.152 -8.032 1.00 51.03 73 LEU A CA 1
ATOM 571 C C . LEU A 1 73 ? 19.892 -13.695 -6.946 1.00 51.03 73 LEU A C 1
ATOM 573 O O . LEU A 1 73 ? 19.998 -12.491 -6.702 1.00 51.03 73 LEU A O 1
ATOM 577 N N . GLU A 1 74 ? 20.657 -14.605 -6.329 1.00 47.62 74 GLU A N 1
ATOM 578 C CA . GLU A 1 74 ? 21.676 -14.241 -5.324 1.00 47.62 74 GLU A CA 1
ATOM 579 C C . GLU A 1 74 ? 22.763 -13.303 -5.884 1.00 47.62 74 GLU A C 1
ATOM 581 O O . GLU A 1 74 ? 23.349 -12.512 -5.148 1.00 47.62 74 GLU A O 1
ATOM 586 N N . ILE A 1 75 ? 22.986 -13.318 -7.202 1.00 45.03 75 ILE A N 1
ATOM 587 C CA . ILE A 1 75 ? 23.961 -12.448 -7.877 1.00 45.03 75 ILE A CA 1
ATOM 588 C C . ILE A 1 75 ? 23.449 -10.996 -7.979 1.00 45.03 75 ILE A C 1
ATOM 590 O O . ILE A 1 75 ? 24.245 -10.060 -7.955 1.00 45.03 75 ILE A O 1
ATOM 594 N N . SER A 1 76 ? 22.127 -10.779 -8.026 1.00 42.53 76 SER A N 1
ATOM 595 C CA . SER A 1 76 ? 21.522 -9.444 -8.172 1.00 42.53 76 SER A CA 1
ATOM 596 C C . SER A 1 76 ? 21.284 -8.737 -6.836 1.00 42.53 76 SER A C 1
ATOM 598 O O . SER A 1 76 ? 21.341 -7.508 -6.778 1.00 42.53 76 SER A O 1
ATOM 600 N N . SER A 1 77 ? 21.017 -9.478 -5.756 1.00 47.09 77 SER A N 1
ATOM 601 C CA . SER A 1 77 ? 20.691 -8.900 -4.441 1.00 47.09 77 SER A CA 1
ATOM 602 C C . SER A 1 77 ? 21.874 -8.170 -3.791 1.00 47.09 77 SER A C 1
ATOM 604 O O . SER A 1 77 ? 21.673 -7.254 -2.993 1.00 47.09 77 SER A O 1
ATOM 606 N N . ARG A 1 78 ? 23.106 -8.520 -4.183 1.00 45.31 78 ARG A N 1
ATOM 607 C CA . ARG A 1 78 ? 24.343 -7.849 -3.755 1.00 45.31 78 ARG A CA 1
ATOM 608 C C . ARG A 1 78 ? 24.468 -6.414 -4.275 1.00 45.31 78 ARG A C 1
ATOM 610 O O . ARG A 1 78 ? 25.053 -5.585 -3.587 1.00 45.31 78 ARG A O 1
ATOM 617 N N . ALA A 1 79 ? 23.910 -6.112 -5.450 1.00 40.56 79 ALA A N 1
ATOM 618 C CA . ALA A 1 79 ? 23.993 -4.782 -6.057 1.00 40.56 79 ALA A CA 1
ATOM 619 C C . ALA A 1 79 ? 22.951 -3.801 -5.485 1.00 40.56 79 ALA A C 1
ATOM 621 O O . ALA A 1 79 ? 23.227 -2.611 -5.359 1.00 40.56 79 ALA A O 1
ATOM 622 N N . SER A 1 80 ? 21.774 -4.293 -5.081 1.00 45.44 80 SER A N 1
ATOM 623 C CA . SER A 1 80 ? 20.707 -3.451 -4.513 1.00 45.44 80 SER A CA 1
ATOM 624 C C . SER A 1 80 ? 20.940 -3.067 -3.046 1.00 45.44 80 SER A C 1
ATOM 626 O O . SER A 1 80 ? 20.378 -2.083 -2.572 1.00 45.44 80 SER A O 1
ATOM 628 N N . GLN A 1 81 ? 21.784 -3.804 -2.313 1.00 47.75 81 GLN A N 1
ATOM 629 C CA . GLN A 1 81 ? 22.116 -3.478 -0.917 1.00 47.75 81 GLN A CA 1
ATOM 630 C C . GLN A 1 81 ? 23.028 -2.252 -0.770 1.00 47.75 81 GLN A C 1
ATOM 632 O O . GLN A 1 81 ? 23.129 -1.694 0.320 1.00 47.75 81 GLN A O 1
ATOM 637 N N . THR A 1 82 ? 23.680 -1.793 -1.842 1.00 40.56 82 THR A N 1
ATOM 638 C CA . THR A 1 82 ? 24.669 -0.708 -1.752 1.00 40.56 82 THR A CA 1
ATOM 639 C C . THR A 1 82 ? 24.029 0.682 -1.613 1.00 40.56 82 THR A C 1
ATOM 641 O O . THR A 1 82 ? 24.717 1.634 -1.245 1.00 40.56 82 THR A O 1
ATOM 644 N N . THR A 1 83 ? 22.720 0.837 -1.858 1.00 44.66 83 THR A N 1
ATOM 645 C CA . THR A 1 83 ? 22.087 2.170 -1.960 1.00 44.66 83 THR A CA 1
ATOM 646 C C . THR A 1 83 ? 21.221 2.582 -0.760 1.00 44.66 83 THR A C 1
ATOM 648 O O . THR A 1 83 ? 20.926 3.768 -0.619 1.00 44.66 83 THR A O 1
ATOM 651 N N . SER A 1 84 ? 20.863 1.687 0.172 1.00 44.91 84 SER A N 1
ATOM 652 C CA . SER A 1 84 ? 20.152 2.091 1.399 1.00 44.91 84 SER A CA 1
ATOM 653 C C . SER A 1 84 ? 21.130 2.324 2.553 1.00 44.91 84 SER A C 1
ATOM 655 O O . SER A 1 84 ? 21.401 1.433 3.358 1.00 44.91 84 SER A O 1
ATOM 657 N N . ARG A 1 85 ? 21.662 3.545 2.664 1.00 43.97 85 ARG A N 1
ATOM 658 C CA . ARG A 1 85 ? 22.369 3.994 3.874 1.00 43.97 85 ARG A CA 1
ATOM 659 C C . ARG A 1 85 ? 21.472 3.790 5.103 1.00 43.97 85 ARG A C 1
ATOM 661 O O . ARG A 1 85 ? 20.486 4.504 5.249 1.00 43.97 85 ARG A O 1
ATOM 668 N N . ASN A 1 86 ? 21.844 2.848 5.973 1.00 49.22 86 ASN A N 1
ATOM 669 C CA . ASN A 1 86 ? 21.498 2.742 7.399 1.00 49.22 86 ASN A CA 1
ATOM 670 C C . ASN A 1 86 ? 20.094 3.219 7.808 1.00 49.22 86 ASN A C 1
ATOM 672 O O . ASN A 1 86 ? 19.955 4.024 8.732 1.00 49.22 86 ASN A O 1
ATOM 676 N N . GLN A 1 87 ? 19.045 2.726 7.156 1.00 53.72 87 GLN A N 1
ATOM 677 C CA . GLN A 1 87 ? 17.683 2.937 7.631 1.00 53.72 87 GLN A CA 1
ATOM 678 C C . GLN A 1 87 ? 17.060 1.589 7.958 1.00 53.72 87 GLN A C 1
ATOM 680 O O . GLN A 1 87 ? 16.985 0.704 7.117 1.00 53.72 87 GLN A O 1
ATOM 685 N N . SER A 1 88 ? 16.638 1.462 9.212 1.00 59.50 88 SER A N 1
ATOM 686 C CA . SER A 1 88 ? 15.869 0.350 9.764 1.00 59.50 88 SER A CA 1
ATOM 687 C C . SER A 1 88 ? 14.384 0.719 9.669 1.00 59.50 88 SER A C 1
ATOM 689 O O . SER A 1 88 ? 13.859 1.342 10.601 1.00 59.50 88 SER A O 1
ATOM 691 N N . PRO A 1 89 ? 13.697 0.465 8.534 1.00 72.06 89 PRO A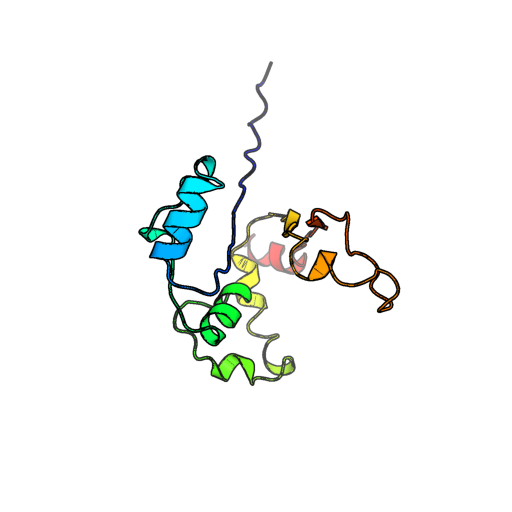 N 1
ATOM 692 C CA . PRO A 1 89 ? 12.352 0.977 8.334 1.00 72.06 89 PRO A CA 1
ATOM 693 C C . PRO A 1 89 ? 11.377 0.290 9.289 1.00 72.06 89 PRO A C 1
ATOM 695 O O . PRO A 1 89 ? 11.349 -0.935 9.426 1.00 72.06 89 PRO A O 1
ATOM 698 N N . LYS A 1 90 ? 10.523 1.093 9.921 1.00 83.12 90 LYS A N 1
ATOM 699 C CA . LYS A 1 90 ? 9.308 0.604 10.574 1.00 83.12 90 LYS A CA 1
ATOM 700 C C . LYS A 1 90 ? 8.202 0.588 9.521 1.00 83.12 90 LYS A C 1
ATOM 702 O O . LYS A 1 90 ? 7.828 1.651 9.039 1.00 83.12 90 LYS A O 1
ATOM 707 N N . LYS A 1 91 ? 7.687 -0.591 9.152 1.00 90.31 91 LYS A N 1
ATOM 708 C CA . LYS A 1 91 ? 6.608 -0.731 8.154 1.00 90.31 91 LYS A CA 1
ATOM 709 C C . LYS A 1 91 ? 5.260 -0.890 8.847 1.00 90.31 91 LYS A C 1
ATOM 711 O O . LYS A 1 91 ? 5.092 -1.796 9.659 1.00 90.31 91 LYS A O 1
ATOM 716 N N . TRP A 1 92 ? 4.313 -0.018 8.523 1.00 94.75 92 TRP A N 1
ATOM 717 C CA . TRP A 1 92 ? 2.968 -0.004 9.092 1.00 94.75 92 TRP A CA 1
ATOM 718 C C . TRP A 1 92 ? 1.993 -0.395 7.983 1.00 94.75 92 TRP A C 1
ATOM 720 O O . TRP A 1 92 ? 1.957 0.258 6.947 1.00 94.75 92 TRP A O 1
ATOM 730 N N . ASN A 1 93 ? 1.245 -1.483 8.170 1.00 95.94 93 ASN A N 1
ATOM 731 C CA . ASN A 1 93 ? 0.315 -2.005 7.165 1.00 95.94 93 ASN A CA 1
ATOM 732 C C . ASN A 1 93 ? -1.118 -1.879 7.699 1.00 95.94 93 ASN A C 1
ATOM 734 O O . ASN A 1 93 ? -1.398 -2.503 8.730 1.00 95.94 93 ASN A O 1
ATOM 738 N N . PRO A 1 94 ? -2.007 -1.108 7.050 1.00 96.81 94 PRO A N 1
ATOM 739 C CA . PRO A 1 94 ? -3.371 -0.910 7.531 1.00 96.81 94 PRO A CA 1
ATOM 740 C C . PRO A 1 94 ? -4.173 -2.216 7.498 1.00 96.81 94 PRO A C 1
ATOM 742 O O . PRO A 1 94 ? -4.018 -3.039 6.594 1.00 96.81 94 PRO A O 1
ATOM 745 N N . TYR A 1 95 ? -5.007 -2.410 8.518 1.00 97.69 95 TYR A N 1
ATOM 746 C CA . TYR A 1 95 ? -6.020 -3.466 8.598 1.00 97.69 95 TYR A CA 1
ATOM 747 C C . TYR A 1 95 ? -7.411 -2.847 8.373 1.00 97.69 95 TYR A C 1
ATOM 749 O O . TYR A 1 95 ? -7.521 -1.723 7.885 1.00 97.69 95 TYR A O 1
ATOM 757 N N . GLY A 1 96 ? -8.483 -3.585 8.662 1.00 97.19 96 GLY A N 1
ATOM 758 C CA . GLY A 1 96 ? -9.852 -3.180 8.354 1.00 97.19 96 GLY A CA 1
ATOM 759 C C . GLY A 1 96 ? -10.387 -3.841 7.084 1.00 97.19 96 GLY A C 1
ATOM 760 O O . GLY A 1 96 ? -9.939 -4.916 6.674 1.00 97.19 96 GLY A O 1
ATOM 761 N N . GLY A 1 97 ? -11.378 -3.212 6.449 1.00 96.69 97 GLY A N 1
ATOM 762 C CA . GLY A 1 97 ? -11.975 -3.710 5.208 1.00 96.69 97 GLY A CA 1
ATOM 763 C C . GLY A 1 97 ? -12.468 -5.157 5.337 1.00 96.69 97 GLY A C 1
ATOM 764 O O . GLY A 1 97 ? -13.268 -5.481 6.214 1.00 96.69 97 GLY A O 1
ATOM 765 N N . VAL A 1 98 ? -11.985 -6.045 4.464 1.00 97.31 98 VAL A N 1
ATOM 766 C CA . VAL A 1 98 ? -12.332 -7.477 4.507 1.00 97.31 98 VAL A CA 1
ATOM 767 C C . VAL A 1 98 ? -11.793 -8.165 5.770 1.00 97.31 98 VAL A C 1
ATOM 769 O O . VAL A 1 98 ? -12.452 -9.062 6.293 1.00 97.31 98 VAL A O 1
ATOM 772 N N . MET A 1 99 ? -10.649 -7.732 6.313 1.00 97.75 99 MET A N 1
ATOM 773 C CA . MET A 1 99 ? -10.049 -8.348 7.506 1.00 97.75 99 MET A CA 1
ATOM 774 C C . MET A 1 99 ? -10.920 -8.205 8.760 1.00 97.75 99 MET A C 1
ATOM 776 O O . MET A 1 99 ? -10.851 -9.072 9.629 1.00 97.75 99 MET A O 1
ATOM 780 N N . ASP A 1 100 ? -11.780 -7.187 8.828 1.00 98.00 100 ASP A N 1
ATOM 781 C CA . ASP A 1 100 ? -12.732 -6.990 9.931 1.00 98.00 100 ASP A CA 1
ATOM 782 C C . ASP A 1 100 ? -13.978 -7.876 9.833 1.00 98.00 100 ASP A C 1
ATOM 784 O O . ASP A 1 100 ? -14.684 -8.072 10.823 1.00 98.00 100 ASP A O 1
ATOM 788 N N . ARG A 1 101 ? -14.270 -8.406 8.641 1.00 97.88 101 ARG A N 1
ATOM 789 C CA . ARG A 1 101 ? -15.457 -9.237 8.385 1.00 97.88 101 ARG A CA 1
ATOM 790 C C . ARG A 1 101 ? -15.200 -10.720 8.644 1.00 97.88 101 ARG A C 1
ATOM 792 O O . ARG A 1 101 ? -16.146 -11.479 8.821 1.00 97.88 101 ARG A O 1
ATOM 799 N N . ILE A 1 102 ? -13.934 -11.134 8.656 1.00 97.94 102 ILE A N 1
ATOM 800 C CA . ILE A 1 102 ? -13.534 -12.527 8.865 1.00 97.94 102 ILE A CA 1
ATOM 801 C C . ILE A 1 102 ? -13.435 -12.804 10.377 1.00 97.94 102 ILE A C 1
ATOM 803 O O . ILE A 1 102 ? -12.706 -12.085 11.066 1.00 97.94 102 ILE A O 1
ATOM 807 N N . PRO A 1 103 ? -14.104 -13.843 10.917 1.00 98.06 103 PRO A N 1
ATOM 808 C CA . PRO A 1 103 ? -13.957 -14.225 12.321 1.00 98.06 103 PRO A CA 1
ATOM 809 C C . PRO A 1 103 ? -12.509 -14.581 12.679 1.00 98.06 103 PRO A C 1
ATOM 811 O O . PRO A 1 103 ? -11.819 -15.249 11.909 1.00 98.06 103 PRO A O 1
ATOM 814 N N . ALA A 1 104 ? -12.057 -14.208 13.880 1.00 97.81 104 ALA A N 1
ATOM 815 C CA . ALA A 1 104 ? -10.706 -14.524 14.363 1.00 97.81 104 ALA A CA 1
ATOM 816 C C . ALA A 1 104 ? -10.421 -16.036 14.441 1.00 97.81 104 ALA A C 1
ATOM 818 O O . ALA A 1 104 ? -9.271 -16.451 14.365 1.00 97.81 104 ALA A O 1
ATOM 819 N N . THR A 1 105 ? -11.467 -16.857 14.548 1.00 98.06 105 THR A N 1
ATOM 820 C CA . THR A 1 105 ? -11.395 -18.322 14.611 1.00 98.06 105 THR A CA 1
ATOM 821 C C . THR A 1 105 ? -11.465 -19.007 13.247 1.00 98.06 105 THR A C 1
ATOM 823 O O . THR A 1 105 ? -11.292 -20.219 13.175 1.00 98.06 105 THR A O 1
ATOM 826 N N . ALA A 1 106 ? -11.706 -18.271 12.155 1.00 98.31 106 ALA A N 1
ATOM 827 C CA . ALA A 1 106 ? -11.868 -18.868 10.826 1.00 98.31 106 ALA A CA 1
ATOM 828 C C . ALA A 1 106 ? -10.572 -19.508 10.293 1.00 98.31 106 ALA A C 1
ATOM 830 O O . ALA A 1 106 ? -10.612 -20.380 9.432 1.00 98.31 106 ALA A O 1
ATOM 831 N N . THR A 1 107 ? -9.417 -19.061 10.791 1.00 97.38 107 THR A N 1
ATOM 832 C CA . THR A 1 107 ? -8.083 -19.557 10.430 1.00 97.38 107 THR A CA 1
ATOM 833 C C . THR A 1 107 ? -7.151 -19.429 11.628 1.00 97.38 107 THR A C 1
ATOM 835 O O . THR A 1 107 ? -7.403 -18.599 12.496 1.00 97.38 107 THR A O 1
ATOM 838 N N . ALA A 1 108 ? -6.004 -20.114 11.610 1.00 98.31 108 ALA A N 1
ATOM 839 C CA . ALA A 1 108 ? -4.965 -19.935 12.627 1.00 98.31 108 ALA A CA 1
ATOM 840 C C . ALA A 1 108 ? -4.433 -18.491 12.743 1.00 98.31 108 ALA A C 1
ATOM 842 O O . ALA A 1 108 ? -3.865 -18.154 13.772 1.00 98.31 108 ALA A O 1
ATOM 843 N N . PHE A 1 109 ? -4.603 -17.641 11.718 1.00 97.56 109 PHE A N 1
ATOM 844 C CA . PHE A 1 109 ? -4.244 -16.220 11.757 1.00 97.56 109 PHE A CA 1
ATOM 845 C C . PHE A 1 109 ? -5.379 -15.380 12.390 1.00 97.56 109 PHE A C 1
ATOM 847 O O . PHE A 1 109 ? -6.381 -15.112 11.706 1.00 97.56 109 PHE A O 1
ATOM 854 N N . PRO A 1 110 ? -5.248 -14.933 13.659 1.00 97.56 110 PRO A N 1
ATOM 855 C CA . PRO A 1 110 ? -6.387 -14.447 14.438 1.00 97.56 110 PRO A CA 1
ATOM 856 C C . PRO A 1 110 ? -6.540 -12.920 14.419 1.00 97.56 110 PRO A C 1
ATOM 858 O O . PRO A 1 110 ? -7.538 -12.392 14.905 1.00 97.56 110 PRO A O 1
ATOM 861 N N . HIS A 1 111 ? -5.564 -12.189 13.873 1.00 97.88 111 HIS A N 1
ATOM 862 C CA . HIS A 1 111 ? -5.569 -10.727 13.860 1.00 97.88 111 HIS A CA 1
ATOM 863 C C . HIS A 1 111 ? -6.592 -10.225 12.834 1.00 97.88 111 HIS A C 1
ATOM 865 O O . HIS A 1 111 ? -6.305 -10.131 11.644 1.00 97.88 111 HIS A O 1
ATOM 871 N N . ARG A 1 112 ? -7.820 -9.985 13.293 1.00 97.75 112 ARG A N 1
ATOM 872 C CA . ARG A 1 112 ? -8.979 -9.563 12.491 1.00 97.75 112 ARG A CA 1
ATOM 873 C C . ARG A 1 112 ? -9.562 -8.269 13.070 1.00 97.75 112 ARG A C 1
ATOM 875 O O . ARG A 1 112 ? -8.794 -7.398 13.484 1.00 97.75 112 ARG A O 1
ATOM 882 N N . LYS A 1 113 ? -10.892 -8.167 13.145 1.00 97.94 113 LYS A N 1
ATOM 883 C CA . LYS A 1 113 ? -11.633 -7.033 13.713 1.00 97.94 113 LYS A CA 1
ATOM 884 C C . LYS A 1 113 ? -11.003 -6.488 14.998 1.00 97.94 113 LYS A C 1
ATOM 886 O O . LYS A 1 113 ? -10.720 -7.245 15.924 1.00 97.94 113 LYS A O 1
ATOM 891 N N . GLY A 1 114 ? -10.818 -5.170 15.043 1.00 97.06 114 GLY A N 1
ATOM 892 C CA . GLY A 1 114 ? -10.226 -4.450 16.176 1.00 97.06 114 GLY A CA 1
ATOM 893 C C . GLY A 1 114 ? -8.7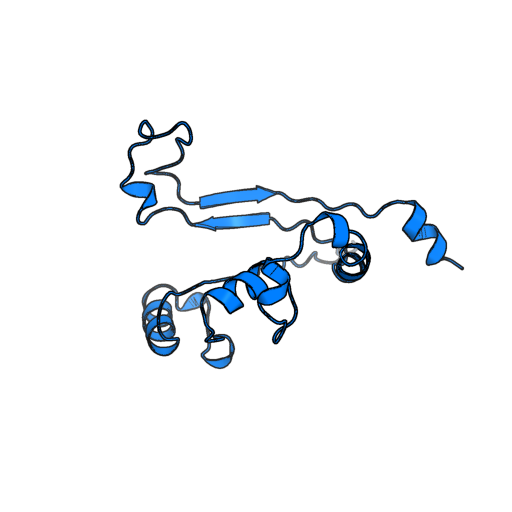14 -4.221 16.071 1.00 97.06 114 GLY A C 1
ATOM 894 O O . GLY A 1 114 ? -8.183 -3.400 16.813 1.00 97.06 114 GLY A O 1
ATOM 895 N N . ASN A 1 115 ? -8.017 -4.874 15.134 1.00 97.69 115 ASN A N 1
ATOM 896 C CA . ASN A 1 115 ? -6.619 -4.557 14.827 1.00 97.69 115 ASN A CA 1
ATOM 897 C C . ASN A 1 115 ? -6.573 -3.414 13.802 1.00 97.69 115 ASN A C 1
ATOM 899 O O . ASN A 1 115 ? -7.086 -3.571 12.699 1.00 97.69 115 ASN A O 1
ATOM 903 N N . LEU A 1 116 ? -5.953 -2.279 14.144 1.00 97.12 116 LEU A N 1
ATOM 904 C CA . LEU A 1 116 ? -5.891 -1.104 13.256 1.00 97.12 116 LEU A CA 1
ATOM 905 C C . LEU A 1 116 ? -4.819 -1.240 12.168 1.00 97.12 116 LEU A C 1
ATOM 907 O O . LEU A 1 116 ? -5.035 -0.896 11.008 1.00 97.12 116 LEU A O 1
ATOM 911 N N . PHE A 1 117 ? -3.646 -1.745 12.542 1.00 96.81 117 PHE A N 1
ATOM 912 C CA . PHE A 1 117 ? -2.511 -1.932 11.647 1.00 96.81 117 PHE A CA 1
ATOM 913 C C . PHE A 1 117 ? -1.554 -2.995 12.195 1.00 96.81 117 PHE A C 1
ATOM 915 O O . PHE A 1 117 ? -1.498 -3.253 13.397 1.00 96.81 117 PHE A O 1
ATOM 922 N N . LYS A 1 118 ? -0.745 -3.574 11.306 1.00 96.31 118 LYS A N 1
ATOM 923 C CA . LYS A 1 118 ? 0.417 -4.402 11.651 1.00 96.31 118 LYS A CA 1
ATOM 924 C C . LYS A 1 118 ? 1.689 -3.566 11.537 1.00 96.31 118 LYS A C 1
ATOM 926 O O . LYS A 1 118 ? 1.977 -3.057 10.451 1.00 96.31 118 LYS A O 1
ATOM 931 N N . ILE A 1 119 ? 2.480 -3.501 12.607 1.00 95.31 119 ILE A N 1
ATOM 932 C CA . ILE A 1 119 ? 3.810 -2.873 12.602 1.00 95.31 119 ILE A CA 1
ATOM 933 C C . ILE A 1 119 ? 4.887 -3.950 12.480 1.00 95.31 119 ILE A C 1
ATOM 935 O O . ILE A 1 119 ? 4.872 -4.942 13.204 1.00 95.31 119 ILE A O 1
ATOM 939 N N . GLN A 1 120 ? 5.837 -3.743 11.573 1.00 91.06 120 GLN A N 1
ATOM 940 C CA . GLN A 1 120 ? 7.041 -4.554 11.434 1.00 91.06 120 GLN A CA 1
ATOM 941 C C . GLN A 1 120 ? 8.275 -3.683 11.660 1.00 91.06 120 GLN A C 1
ATOM 943 O O . GLN A 1 120 ? 8.374 -2.581 11.115 1.00 91.06 120 GLN A O 1
ATOM 948 N N . TYR A 1 121 ? 9.219 -4.198 12.439 1.00 86.88 121 TYR A N 1
ATOM 949 C CA . TYR A 1 121 ? 10.499 -3.560 12.720 1.00 86.88 121 TYR A CA 1
ATOM 950 C C . TYR A 1 121 ? 11.574 -4.321 11.953 1.00 86.88 121 TYR A C 1
ATOM 952 O O . TYR A 1 121 ? 11.735 -5.523 12.157 1.00 86.88 121 TYR A O 1
ATOM 960 N N . PHE A 1 122 ? 12.282 -3.636 11.062 1.00 79.06 122 PHE A N 1
ATOM 961 C CA . PHE A 1 122 ? 13.397 -4.216 10.321 1.00 79.06 122 PHE A CA 1
ATOM 962 C C . PHE A 1 122 ? 14.703 -3.621 10.807 1.00 79.06 122 PHE A C 1
ATOM 964 O O . PHE A 1 122 ? 14.760 -2.445 11.145 1.00 79.06 122 PHE A O 1
ATOM 971 N N . THR A 1 123 ? 15.753 -4.428 10.796 1.00 78.38 123 THR A N 1
ATOM 972 C CA . THR A 1 123 ? 17.128 -3.968 10.933 1.00 78.38 123 THR A CA 1
ATOM 973 C C . THR A 1 123 ? 17.964 -4.720 9.914 1.00 78.38 123 THR A C 1
ATOM 975 O O . THR A 1 123 ? 17.810 -5.928 9.751 1.00 78.38 123 THR A O 1
ATOM 978 N N . THR A 1 124 ? 18.797 -3.990 9.189 1.00 71.50 124 THR A N 1
ATOM 979 C CA . THR A 1 124 ? 19.692 -4.544 8.177 1.00 71.50 124 THR A CA 1
ATOM 980 C C . THR A 1 124 ? 21.119 -4.278 8.609 1.00 71.50 124 THR A C 1
ATOM 982 O O . THR A 1 124 ? 21.464 -3.151 8.963 1.00 71.50 124 THR A O 1
ATOM 985 N N . TRP A 1 125 ? 21.944 -5.310 8.564 1.00 72.94 125 TRP A N 1
ATOM 986 C CA . TRP A 1 125 ? 23.383 -5.233 8.772 1.00 72.94 125 TRP A CA 1
ATOM 987 C C . TRP A 1 125 ? 24.069 -5.590 7.456 1.00 72.94 125 TRP A C 1
ATOM 989 O O . TRP A 1 125 ? 23.629 -6.501 6.758 1.00 72.94 125 TRP A O 1
ATOM 999 N N . LEU A 1 126 ? 25.120 -4.848 7.112 1.00 71.19 126 LEU A N 1
ATOM 1000 C CA . LEU A 1 126 ? 26.017 -5.206 6.016 1.00 71.19 126 LEU A CA 1
ATOM 1001 C C . LEU A 1 126 ? 27.096 -6.148 6.558 1.00 71.19 126 LEU A C 1
ATOM 1003 O O . LEU A 1 126 ? 27.538 -5.988 7.699 1.00 71.19 126 LEU A O 1
ATOM 1007 N N . ASP A 1 127 ? 27.536 -7.105 5.744 1.00 70.06 127 ASP A N 1
ATOM 1008 C CA . ASP A 1 127 ? 28.629 -8.000 6.120 1.00 70.06 127 ASP A CA 1
ATOM 1009 C C . ASP A 1 127 ? 29.922 -7.206 6.357 1.00 70.06 127 ASP A C 1
ATOM 1011 O O . ASP A 1 127 ? 30.307 -6.354 5.548 1.00 70.06 127 ASP A O 1
ATOM 1015 N N . ALA A 1 128 ? 30.631 -7.518 7.446 1.00 60.16 128 ALA A N 1
ATOM 1016 C CA . ALA A 1 128 ? 31.833 -6.799 7.877 1.00 60.16 128 ALA A CA 1
ATOM 1017 C C . ALA A 1 128 ? 32.951 -6.777 6.814 1.00 60.16 128 ALA A C 1
ATOM 1019 O O . ALA A 1 128 ? 33.645 -5.768 6.678 1.00 60.16 128 ALA A O 1
ATOM 1020 N N . ASN A 1 129 ? 33.068 -7.831 5.999 1.00 59.59 129 ASN A N 1
ATOM 1021 C CA . ASN A 1 129 ? 34.075 -7.944 4.934 1.00 59.59 129 ASN A CA 1
ATOM 1022 C C . ASN A 1 129 ? 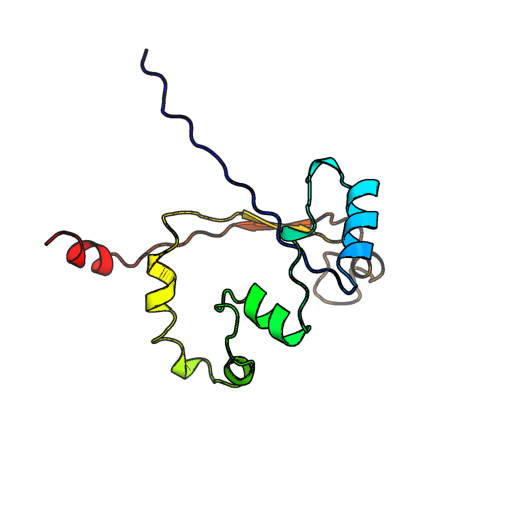33.861 -6.956 3.771 1.00 59.59 129 ASN A C 1
ATOM 1024 O O . ASN A 1 129 ? 34.762 -6.752 2.963 1.00 59.59 129 ASN A O 1
ATOM 1028 N N . THR A 1 130 ? 32.690 -6.322 3.674 1.00 54.53 130 THR A N 1
ATOM 1029 C CA . THR A 1 130 ? 32.416 -5.284 2.663 1.00 54.53 130 THR A CA 1
ATOM 1030 C C . THR A 1 130 ? 33.009 -3.924 3.055 1.00 54.53 130 THR A C 1
ATOM 1032 O O . THR A 1 130 ? 33.190 -3.064 2.199 1.00 54.53 130 THR A O 1
ATOM 1035 N N . THR A 1 131 ? 33.349 -3.737 4.335 1.00 47.47 131 THR A N 1
ATOM 1036 C CA . THR A 1 131 ? 33.849 -2.469 4.900 1.00 47.47 131 THR A CA 1
ATOM 1037 C C . THR A 1 131 ? 35.342 -2.241 4.627 1.00 47.47 131 THR A C 1
ATOM 1039 O O . THR A 1 131 ? 35.773 -1.098 4.476 1.00 47.47 131 THR A O 1
ATOM 1042 N N . GLU A 1 132 ? 36.137 -3.311 4.510 1.00 44.41 132 GLU A N 1
ATOM 1043 C CA . GLU A 1 132 ? 37.575 -3.226 4.196 1.00 44.41 132 GLU A CA 1
ATOM 1044 C C . GLU A 1 132 ? 37.852 -2.806 2.745 1.00 44.41 132 GLU A C 1
ATOM 1046 O O . GLU A 1 132 ? 38.855 -2.148 2.475 1.00 44.41 132 GLU A O 1
ATOM 1051 N N . ALA A 1 133 ? 36.957 -3.132 1.807 1.00 47.94 133 ALA 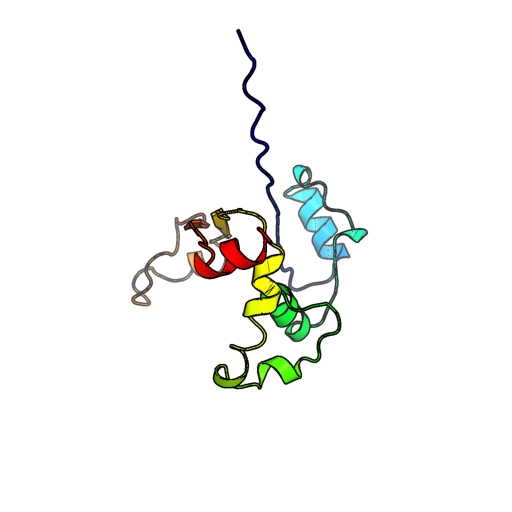A N 1
ATOM 1052 C CA . ALA A 1 133 ? 37.118 -2.769 0.397 1.00 47.94 133 ALA A CA 1
ATOM 1053 C C . ALA A 1 133 ? 36.885 -1.270 0.120 1.00 47.94 133 ALA A C 1
ATOM 1055 O O . ALA A 1 133 ? 37.290 -0.774 -0.925 1.00 47.94 133 ALA A O 1
ATOM 1056 N N . SER A 1 134 ? 36.257 -0.547 1.051 1.00 45.22 134 SER A N 1
ATOM 1057 C CA . SER A 1 134 ? 36.009 0.901 0.963 1.00 45.22 134 SER A CA 1
ATOM 1058 C C . SER A 1 134 ? 37.043 1.767 1.698 1.00 45.22 134 SER A C 1
ATOM 1060 O O . SER A 1 134 ? 36.894 2.986 1.728 1.00 45.22 134 SER A O 1
ATOM 1062 N N . LEU A 1 135 ? 38.068 1.157 2.307 1.00 42.66 135 LEU A N 1
ATOM 1063 C CA . LEU A 1 135 ? 39.132 1.842 3.060 1.00 42.66 135 LEU A CA 1
ATOM 1064 C C . LEU A 1 135 ? 40.534 1.662 2.441 1.00 42.66 135 LEU A C 1
ATOM 1066 O O . LEU A 1 135 ? 41.534 1.855 3.132 1.00 42.66 135 LEU A O 1
ATOM 1070 N N . LYS A 1 136 ? 40.623 1.319 1.151 1.00 36.69 136 LYS A N 1
ATOM 1071 C CA . LYS A 1 136 ? 41.872 1.358 0.375 1.00 36.69 136 LYS A CA 1
ATOM 1072 C C . LYS A 1 136 ? 41.785 2.369 -0.755 1.00 36.69 136 LYS A C 1
ATOM 1074 O O . LYS A 1 136 ? 40.710 2.429 -1.390 1.00 36.69 136 LYS A O 1
#